Protein AF-A0A940K816-F1 (afdb_monomer)

Structure (mmCIF, N/CA/C/O backbone):
data_AF-A0A940K816-F1
#
_entry.id   AF-A0A940K816-F1
#
loop_
_atom_site.group_PDB
_atom_site.id
_atom_site.type_symbol
_atom_site.label_atom_id
_atom_site.label_alt_id
_atom_site.label_comp_id
_atom_site.label_asym_id
_atom_site.label_entity_id
_atom_site.label_seq_id
_atom_site.pdbx_PDB_ins_code
_atom_site.Cartn_x
_atom_site.Cartn_y
_atom_site.Cartn_z
_atom_site.occupancy
_atom_site.B_iso_or_equiv
_atom_site.auth_seq_id
_atom_site.auth_comp_id
_atom_site.auth_asym_id
_atom_site.auth_atom_id
_atom_site.pdbx_PDB_model_num
ATOM 1 N N . MET A 1 1 ? 19.515 53.701 -14.295 1.00 44.31 1 MET A N 1
ATOM 2 C CA . MET A 1 1 ? 18.090 53.594 -13.914 1.00 44.31 1 MET A CA 1
ATOM 3 C C . MET A 1 1 ? 18.002 52.918 -12.555 1.00 44.31 1 MET A C 1
ATOM 5 O O . MET A 1 1 ? 18.702 51.945 -12.323 1.00 44.31 1 MET A O 1
ATOM 9 N N . ARG A 1 2 ? 17.241 53.517 -11.634 1.00 44.56 2 ARG A N 1
ATOM 10 C CA . ARG A 1 2 ? 17.033 53.071 -10.248 1.00 44.56 2 ARG A CA 1
ATOM 11 C C . ARG A 1 2 ? 15.942 51.995 -10.2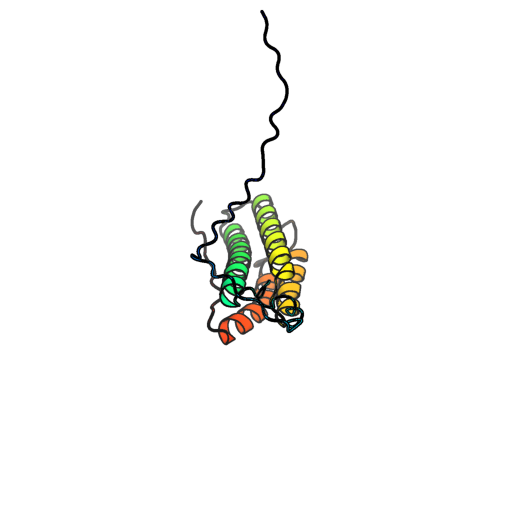05 1.00 44.56 2 ARG A C 1
ATOM 13 O O . ARG A 1 2 ? 14.919 52.205 -10.847 1.00 44.56 2 ARG A O 1
ATOM 20 N N . ARG A 1 3 ? 16.083 50.991 -9.333 1.00 43.06 3 ARG A N 1
ATOM 21 C CA . ARG A 1 3 ? 15.111 50.681 -8.262 1.00 43.06 3 ARG A CA 1
ATOM 22 C C . ARG A 1 3 ? 15.699 49.656 -7.283 1.00 43.06 3 ARG A C 1
ATOM 24 O O . ARG A 1 3 ? 16.185 48.606 -7.676 1.00 43.06 3 ARG A O 1
ATOM 31 N N . ARG A 1 4 ? 15.691 50.053 -6.008 1.00 54.84 4 ARG A N 1
ATOM 32 C CA . ARG A 1 4 ? 15.903 49.242 -4.800 1.00 54.84 4 ARG A CA 1
ATOM 33 C C . ARG A 1 4 ? 14.555 48.611 -4.403 1.00 54.84 4 ARG A C 1
ATOM 35 O O . ARG A 1 4 ? 13.538 49.211 -4.746 1.00 54.84 4 ARG A O 1
ATOM 42 N N . ILE A 1 5 ? 14.572 47.529 -3.613 1.00 50.12 5 ILE A N 1
ATOM 43 C CA . ILE A 1 5 ? 13.878 47.333 -2.308 1.00 50.12 5 ILE A CA 1
ATOM 44 C C . ILE A 1 5 ? 13.661 45.823 -2.025 1.00 50.12 5 ILE A C 1
ATOM 46 O O . ILE A 1 5 ? 12.931 45.155 -2.742 1.00 50.12 5 ILE A O 1
ATOM 50 N N . ALA A 1 6 ? 14.404 45.351 -1.013 1.00 50.56 6 ALA A N 1
ATOM 51 C CA . ALA A 1 6 ? 14.126 44.498 0.165 1.00 50.56 6 ALA A CA 1
ATOM 52 C C . ALA A 1 6 ? 12.807 43.663 0.319 1.00 50.56 6 ALA A C 1
ATOM 54 O O . ALA A 1 6 ? 11.825 43.916 -0.370 1.00 50.56 6 ALA A O 1
ATOM 55 N N . PRO A 1 7 ? 12.791 42.681 1.261 1.00 50.38 7 PRO A N 1
ATOM 56 C CA . PRO A 1 7 ? 11.918 41.502 1.294 1.00 50.38 7 PRO A CA 1
ATOM 57 C C . PRO A 1 7 ? 10.589 41.727 2.031 1.00 50.38 7 PRO A C 1
ATOM 59 O O . PRO A 1 7 ? 10.520 42.514 2.975 1.00 50.38 7 PRO A O 1
ATOM 62 N N . PHE A 1 8 ? 9.553 40.974 1.654 1.00 45.69 8 PHE A N 1
ATOM 63 C CA . PHE A 1 8 ? 8.292 40.924 2.394 1.00 45.69 8 PHE A CA 1
ATOM 64 C C . PHE A 1 8 ? 8.250 39.709 3.322 1.00 45.69 8 PHE A C 1
ATOM 66 O O . PHE A 1 8 ? 8.074 38.576 2.887 1.00 45.69 8 PHE A O 1
ATOM 73 N N . ALA A 1 9 ? 8.383 39.995 4.615 1.00 49.22 9 ALA A N 1
ATOM 74 C CA . ALA A 1 9 ? 7.735 39.247 5.677 1.00 49.22 9 ALA A CA 1
ATOM 75 C C . ALA A 1 9 ? 6.302 39.786 5.834 1.00 49.22 9 ALA A C 1
ATOM 77 O O . ALA A 1 9 ? 6.108 40.990 5.984 1.00 49.22 9 ALA A O 1
ATOM 78 N N . ALA A 1 10 ? 5.317 38.898 5.800 1.00 50.59 10 ALA A N 1
ATOM 79 C CA . ALA A 1 10 ? 3.949 39.094 6.279 1.00 50.59 10 ALA A CA 1
ATOM 80 C C . ALA A 1 10 ? 3.356 37.680 6.352 1.00 50.59 10 ALA A C 1
ATOM 82 O O . ALA A 1 10 ? 3.453 36.938 5.386 1.00 50.59 10 ALA A O 1
ATOM 83 N N . GLY A 1 11 ? 2.814 37.168 7.444 1.00 41.25 11 GLY A N 1
ATOM 84 C CA . GLY A 1 11 ? 2.230 37.796 8.616 1.00 41.25 11 GLY A CA 1
ATOM 85 C C . GLY A 1 11 ? 1.058 36.884 8.967 1.00 41.25 11 GLY A C 1
ATOM 86 O O . GLY A 1 11 ? 0.048 36.898 8.272 1.00 41.25 11 GLY A O 1
ATOM 87 N N . LEU A 1 12 ? 1.244 36.020 9.964 1.00 44.00 12 LEU A N 1
ATOM 88 C CA . LEU A 1 12 ? 0.239 35.078 10.451 1.00 44.00 12 LEU A CA 1
ATOM 89 C C . LEU A 1 12 ? -0.925 35.876 11.061 1.00 44.00 12 LEU A C 1
ATOM 91 O O . LEU A 1 12 ? -0.771 36.482 12.121 1.00 44.00 12 LEU A O 1
ATOM 95 N N . VAL A 1 13 ? -2.076 35.903 10.389 1.00 50.44 13 VAL A N 1
ATOM 96 C CA . VAL A 1 13 ? -3.311 36.490 10.923 1.00 50.44 13 VAL A CA 1
ATOM 97 C C . VAL A 1 13 ? -4.128 35.366 11.557 1.00 50.44 13 VAL A C 1
ATOM 99 O O . VAL A 1 13 ? -4.805 34.608 10.869 1.00 50.44 13 VAL A O 1
ATOM 102 N N . LEU A 1 14 ? -4.045 35.255 12.884 1.00 43.19 14 LEU A N 1
ATOM 103 C CA . LEU A 1 14 ? -4.960 34.460 13.702 1.00 43.19 14 LEU A CA 1
ATOM 104 C C . LEU A 1 14 ? -6.328 35.157 13.728 1.00 43.19 14 LEU A C 1
ATOM 106 O O . LEU A 1 14 ? -6.522 36.148 14.432 1.00 43.19 14 LEU A O 1
ATOM 110 N N . LEU A 1 15 ? -7.279 34.644 12.947 1.00 49.12 15 LEU A N 1
ATOM 111 C CA . LEU A 1 15 ? -8.686 35.039 13.010 1.00 49.12 15 LEU A CA 1
ATOM 112 C C . LEU A 1 15 ? -9.354 34.363 14.215 1.00 49.12 15 LEU A C 1
ATOM 114 O O . LEU A 1 15 ? -9.958 33.300 14.110 1.00 49.12 15 LEU A O 1
ATOM 118 N N . LEU A 1 16 ? -9.256 35.016 15.373 1.00 50.44 16 LEU A N 1
ATOM 119 C CA . LEU A 1 16 ? -10.173 34.825 16.495 1.00 50.44 16 LEU A CA 1
ATOM 120 C C . LEU A 1 16 ? -11.529 35.439 16.118 1.00 50.44 16 LEU A C 1
ATOM 122 O O . LEU A 1 16 ? -11.723 36.646 16.252 1.00 50.44 16 LEU A O 1
ATOM 126 N N . SER A 1 17 ? -12.472 34.621 15.648 1.00 49.97 17 SER A N 1
ATOM 127 C CA . SER A 1 17 ? -13.883 35.014 15.558 1.00 49.97 17 SER A CA 1
ATOM 128 C C . SER A 1 17 ? -14.663 34.314 16.666 1.00 49.97 17 SER A C 1
ATOM 130 O O . SER A 1 17 ? -15.224 33.236 16.493 1.00 49.97 17 SER A O 1
ATOM 132 N N . GLY A 1 18 ? -14.629 34.927 17.850 1.00 39.16 18 GLY A N 1
ATOM 133 C CA . GLY A 1 18 ? -15.517 34.593 18.950 1.00 39.16 18 GLY A CA 1
ATOM 134 C C . GLY A 1 18 ? -16.905 35.172 18.690 1.00 39.16 18 GLY A C 1
ATOM 135 O O . GLY A 1 18 ? -17.073 36.386 18.596 1.00 39.16 18 GLY A O 1
ATOM 136 N N . CYS A 1 19 ? -17.905 34.300 18.621 1.00 52.25 19 CYS A N 1
ATOM 137 C CA . CYS A 1 19 ? -19.264 34.659 18.997 1.00 52.25 19 CYS A CA 1
ATOM 138 C C . CYS A 1 19 ? -19.370 34.504 20.517 1.00 52.25 19 CYS A C 1
ATOM 140 O O . CYS A 1 19 ? -19.091 33.424 21.022 1.00 52.25 19 CYS A O 1
ATOM 142 N N . VAL A 1 20 ? -19.756 35.561 21.232 1.00 44.97 20 VAL A N 1
ATOM 143 C CA . VAL A 1 20 ? -20.799 35.547 22.276 1.00 44.97 20 VAL A CA 1
ATOM 144 C C . VAL A 1 20 ? -20.910 36.948 22.875 1.00 44.97 20 VAL A C 1
ATOM 146 O O . VAL A 1 20 ? -19.932 37.607 23.223 1.00 44.97 20 VAL A O 1
ATOM 149 N N . ALA A 1 21 ? -22.154 37.406 22.927 1.00 45.00 21 ALA A N 1
ATOM 150 C CA . ALA A 1 21 ? -22.574 38.691 23.434 1.00 45.00 21 ALA A CA 1
ATOM 151 C C . ALA A 1 21 ? -22.565 38.762 24.972 1.00 45.00 21 ALA A C 1
ATOM 153 O O . ALA A 1 21 ? -22.803 37.772 25.654 1.00 45.00 21 ALA A O 1
ATOM 154 N N . ALA A 1 22 ? -22.431 40.006 25.443 1.00 40.62 22 ALA A N 1
ATOM 155 C CA . ALA A 1 22 ? -22.923 40.567 26.703 1.00 40.62 22 ALA A CA 1
ATOM 156 C C . ALA A 1 22 ? -22.282 40.098 28.026 1.00 40.62 22 ALA A C 1
ATOM 158 O O . ALA A 1 22 ? -22.530 39.012 28.539 1.00 40.62 22 ALA A O 1
ATOM 159 N N . ALA A 1 23 ? -21.561 41.031 28.656 1.00 41.97 23 ALA A N 1
ATOM 160 C CA . ALA A 1 23 ? -21.313 41.022 30.094 1.00 41.97 23 ALA A CA 1
ATOM 161 C C . ALA A 1 23 ? -22.619 41.259 30.876 1.00 41.97 23 ALA A C 1
ATOM 163 O O . ALA A 1 23 ? -23.478 42.031 30.438 1.00 41.97 23 ALA A O 1
ATOM 164 N N . PRO A 1 24 ? -22.703 40.716 32.098 1.00 42.34 24 PRO A N 1
ATOM 165 C CA . PRO A 1 24 ? -22.878 41.622 33.224 1.00 42.34 24 PRO A CA 1
ATOM 166 C C . PRO A 1 24 ? -21.872 41.357 34.350 1.00 42.34 24 PRO A C 1
ATOM 168 O O . PRO A 1 24 ? -21.458 40.233 34.619 1.00 42.34 24 PRO A O 1
ATOM 171 N N . ALA A 1 25 ? -21.492 42.448 35.010 1.00 45.03 25 ALA A N 1
ATOM 172 C CA . ALA A 1 25 ? -20.702 42.463 36.228 1.00 45.03 25 ALA A CA 1
ATOM 173 C C . ALA A 1 25 ? -21.448 41.787 37.392 1.00 45.03 25 ALA A C 1
ATOM 175 O O . ALA A 1 25 ? -22.630 42.046 37.613 1.00 45.03 25 ALA A O 1
ATOM 176 N N . GLY A 1 26 ? -20.730 40.988 38.179 1.00 31.91 26 GLY A N 1
ATOM 177 C CA . GLY A 1 26 ? -21.199 40.439 39.449 1.00 31.91 26 GLY A CA 1
ATOM 178 C C . GLY A 1 26 ? -20.083 39.639 40.111 1.00 31.91 26 GLY A C 1
ATOM 179 O O . GLY A 1 26 ? -19.607 38.665 39.540 1.00 31.91 26 GLY A O 1
ATOM 180 N N . GLY A 1 27 ? -19.615 40.098 41.273 1.00 39.53 27 GLY A N 1
ATOM 181 C CA . GLY A 1 27 ? -18.579 39.424 42.051 1.00 39.53 27 GLY A CA 1
ATOM 182 C C . GLY A 1 27 ? -19.042 38.082 42.624 1.00 39.53 27 GLY A C 1
ATOM 183 O O . GLY A 1 27 ? -20.222 37.894 42.913 1.00 39.53 27 GLY A O 1
ATOM 184 N N . GLY A 1 28 ? -18.086 37.176 42.812 1.00 34.44 28 GLY A N 1
ATOM 185 C CA . GLY A 1 28 ? -18.267 35.899 43.494 1.00 34.44 28 GLY A CA 1
ATOM 186 C C . GLY A 1 28 ? -16.985 35.070 43.442 1.00 34.44 28 GLY A C 1
ATOM 187 O O . GLY A 1 28 ? -16.477 34.777 42.366 1.00 34.44 28 GLY A O 1
ATOM 188 N N . GLU A 1 29 ? -16.441 34.756 44.614 1.00 48.09 29 GLU A N 1
ATOM 189 C CA . GLU A 1 29 ? -15.356 33.796 44.841 1.00 48.09 29 GLU A CA 1
ATOM 190 C C . GLU A 1 29 ? -15.779 32.346 44.492 1.00 48.09 29 GLU A C 1
ATOM 192 O O . GLU A 1 29 ? -16.970 32.055 44.401 1.00 48.09 29 GLU A O 1
ATOM 197 N N . ALA A 1 30 ? -14.787 31.441 44.405 1.00 36.41 30 ALA A N 1
ATOM 198 C CA . ALA A 1 30 ? -14.828 30.014 44.007 1.00 36.41 30 ALA A CA 1
ATOM 199 C C . ALA A 1 30 ? -14.748 29.787 42.480 1.00 36.41 30 ALA A C 1
ATOM 201 O O . ALA A 1 30 ? -15.451 30.422 41.713 1.00 36.41 30 ALA A O 1
ATOM 202 N N . SER A 1 31 ? -13.931 28.902 41.909 1.00 41.94 31 SER A N 1
ATOM 203 C CA . SER A 1 31 ? -13.168 27.737 42.378 1.00 41.94 31 SER A CA 1
ATOM 204 C C . SER A 1 31 ? -12.143 27.397 41.266 1.00 41.94 31 SER A C 1
ATOM 206 O O . SER A 1 31 ? -12.435 27.712 40.108 1.00 41.94 31 SER A O 1
ATOM 208 N N . PRO A 1 32 ? -10.977 26.764 41.517 1.00 40.75 32 PRO A N 1
ATOM 209 C CA . PRO A 1 32 ? -10.137 26.262 40.430 1.00 40.75 32 PRO A CA 1
ATOM 210 C C . PRO A 1 32 ? -10.876 25.105 39.742 1.00 40.75 32 PRO A C 1
ATOM 212 O O . PRO A 1 32 ? -10.916 23.985 40.248 1.00 40.75 32 PRO A O 1
ATOM 215 N N . GLY A 1 33 ? -11.527 25.400 38.614 1.00 32.94 33 GLY A N 1
ATOM 216 C CA . GLY A 1 33 ? -12.088 24.384 37.728 1.00 32.94 33 GLY A CA 1
ATOM 217 C C . GLY A 1 33 ? -10.977 23.438 37.267 1.00 32.94 33 GLY A C 1
ATOM 218 O O . GLY A 1 33 ? -9.841 23.890 37.091 1.00 32.94 33 GLY A O 1
ATOM 219 N N . PRO A 1 34 ? -11.266 22.133 37.143 1.00 42.59 34 PRO A N 1
ATOM 220 C CA . PRO A 1 34 ? -10.248 21.114 36.951 1.00 42.59 34 PRO A CA 1
ATOM 221 C C . PRO A 1 34 ? -9.432 21.432 35.704 1.00 42.59 34 PRO A C 1
ATOM 223 O O . PRO A 1 34 ? -9.989 21.819 34.676 1.00 42.59 34 PRO A O 1
ATOM 226 N N . ALA A 1 35 ? -8.113 21.267 35.828 1.00 45.06 35 ALA A N 1
ATOM 227 C CA . ALA A 1 35 ? -7.213 21.161 34.697 1.00 45.06 35 ALA A CA 1
ATOM 228 C C . ALA A 1 35 ? -7.870 20.218 33.692 1.00 45.06 35 ALA A C 1
ATOM 230 O O . ALA A 1 35 ? -8.043 19.033 33.985 1.00 45.06 35 ALA A O 1
ATOM 231 N N . GLY A 1 36 ? -8.322 20.787 32.571 1.00 39.94 36 GLY A N 1
ATOM 232 C CA . GLY A 1 36 ? -8.823 20.011 31.459 1.00 39.94 36 GLY A CA 1
ATOM 233 C C . GLY A 1 36 ? -7.745 18.998 31.137 1.00 39.94 36 GLY A C 1
ATOM 234 O O . GLY A 1 36 ? -6.609 19.362 30.829 1.00 39.94 36 GLY A O 1
ATOM 235 N N . THR A 1 37 ? -8.096 17.732 31.316 1.00 47.41 37 THR A N 1
ATOM 236 C CA . THR A 1 37 ? -7.433 16.601 30.687 1.00 47.41 37 THR A CA 1
ATOM 237 C C . THR A 1 37 ? -7.045 17.034 29.273 1.00 47.41 37 THR A C 1
ATOM 239 O O . THR A 1 37 ? -7.885 17.661 28.619 1.00 47.41 37 THR A O 1
ATOM 242 N N . PRO A 1 38 ? -5.809 16.781 28.801 1.00 44.12 38 PRO A N 1
ATOM 243 C CA . PRO A 1 38 ? -5.500 16.997 27.398 1.00 44.12 38 PRO A CA 1
ATOM 244 C C . PRO A 1 38 ? -6.608 16.334 26.586 1.00 44.12 38 PRO A C 1
ATOM 246 O O . PRO A 1 38 ? -6.985 15.187 26.836 1.00 44.12 38 PRO A O 1
ATOM 249 N N . ASP A 1 39 ? -7.209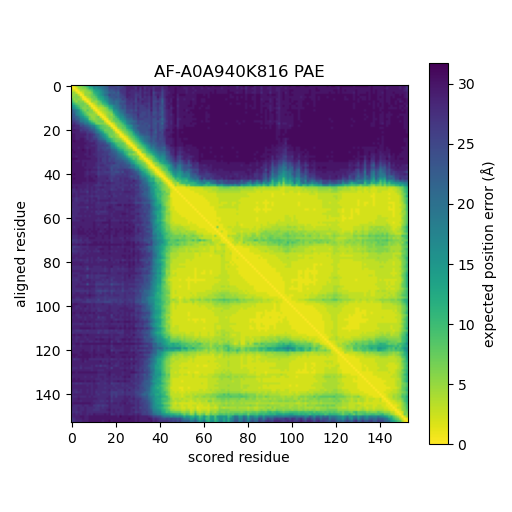 17.164 25.751 1.00 40.62 39 ASP A N 1
ATOM 250 C CA . ASP A 1 39 ? -8.373 16.878 24.951 1.00 40.62 39 ASP A CA 1
ATOM 251 C C . ASP A 1 39 ? -8.121 15.579 24.173 1.00 40.62 39 ASP A C 1
ATOM 253 O O . ASP A 1 39 ? -7.260 15.523 23.296 1.00 40.62 39 ASP A O 1
ATOM 257 N N . ALA A 1 40 ? -8.841 14.515 24.532 1.00 44.38 40 ALA A N 1
ATOM 258 C CA . ALA A 1 40 ? -8.847 13.265 23.780 1.00 44.38 40 ALA A CA 1
ATOM 259 C C . ALA A 1 40 ? -9.433 13.447 22.361 1.00 44.38 40 ALA A C 1
ATOM 261 O O . ALA A 1 40 ? -9.505 12.484 21.614 1.00 44.38 40 ALA A O 1
ATOM 262 N N . ALA A 1 41 ? -9.826 14.667 21.965 1.00 38.66 41 ALA A N 1
ATOM 263 C CA . ALA A 1 41 ? -10.180 15.023 20.596 1.00 38.66 41 ALA A CA 1
ATOM 264 C C . ALA A 1 41 ? -8.982 15.485 19.743 1.00 38.66 41 ALA A C 1
ATOM 266 O O . ALA A 1 41 ? -9.175 16.056 18.668 1.00 38.66 41 ALA A O 1
ATOM 267 N N . GLN A 1 42 ? -7.741 15.231 20.168 1.00 45.25 42 GLN A N 1
ATOM 268 C CA . GLN A 1 42 ? -6.580 15.281 19.280 1.00 45.25 42 GLN A CA 1
ATOM 269 C C . GLN A 1 42 ? -6.161 13.862 18.869 1.00 45.25 42 GLN A C 1
ATOM 271 O O . GLN A 1 42 ? -5.468 13.177 19.612 1.00 45.25 42 GLN A O 1
ATOM 276 N N . GLN A 1 43 ? -6.537 13.504 17.632 1.00 44.62 43 GLN A N 1
ATOM 277 C CA . GLN A 1 43 ? -5.991 12.414 16.804 1.00 44.62 43 GLN A CA 1
ATOM 278 C C . GLN A 1 43 ? -6.500 10.987 17.055 1.00 44.62 43 GLN A C 1
ATOM 280 O O . GLN A 1 43 ? -5.724 10.039 16.996 1.00 44.62 43 GLN A O 1
ATOM 285 N N . GLU A 1 44 ? -7.808 10.796 17.211 1.00 49.19 44 GLU A N 1
ATOM 286 C CA . GLU A 1 44 ? -8.400 9.554 16.703 1.00 49.19 44 GLU A CA 1
ATOM 287 C C . GLU A 1 44 ? -8.752 9.827 15.236 1.00 49.19 44 GLU A C 1
ATOM 289 O O . GLU A 1 44 ? -9.687 10.574 14.948 1.00 49.19 44 GLU A O 1
ATOM 294 N N . ILE A 1 45 ? -7.932 9.339 14.298 1.00 58.47 45 ILE A N 1
ATOM 295 C CA . ILE A 1 45 ? -8.403 9.210 12.916 1.00 58.47 45 ILE A CA 1
ATOM 296 C C . ILE A 1 45 ? -9.612 8.281 12.983 1.00 58.47 45 ILE A C 1
ATOM 298 O O . ILE A 1 45 ? -9.506 7.192 13.553 1.00 58.47 45 ILE A O 1
ATOM 302 N N . ASP A 1 46 ? -10.752 8.726 12.448 1.00 80.06 46 ASP A N 1
ATOM 303 C CA . ASP A 1 46 ? -11.914 7.854 12.317 1.00 80.06 46 ASP A CA 1
ATOM 304 C C . ASP A 1 46 ? -11.471 6.625 11.522 1.00 80.06 46 ASP A C 1
ATOM 306 O O . ASP A 1 46 ? -10.822 6.747 10.481 1.00 80.06 46 ASP A O 1
ATOM 310 N N . LEU A 1 47 ? -11.757 5.430 12.033 1.00 85.81 47 LEU A N 1
ATOM 311 C CA . LEU A 1 47 ? -11.308 4.186 11.417 1.00 85.81 47 LEU A CA 1
ATOM 312 C C . LEU A 1 47 ? -11.722 4.099 9.933 1.00 85.81 47 LEU A C 1
ATOM 314 O O . LEU A 1 47 ? -10.997 3.499 9.146 1.00 85.81 47 LEU A O 1
ATOM 318 N N . SER A 1 48 ? -12.810 4.772 9.535 1.00 86.75 48 SER A N 1
ATOM 319 C CA . SER A 1 48 ? -13.197 4.963 8.133 1.00 86.75 48 SER A CA 1
ATOM 320 C C . SER A 1 48 ? -12.137 5.716 7.318 1.00 86.75 48 SER A C 1
ATOM 322 O O . SER A 1 48 ? -11.695 5.213 6.288 1.00 86.75 48 SER A O 1
ATOM 324 N N . ASP A 1 49 ? -11.685 6.885 7.782 1.00 89.69 49 ASP A N 1
ATOM 325 C CA . ASP A 1 49 ? -10.664 7.704 7.106 1.00 89.69 49 ASP A CA 1
ATOM 326 C C . ASP A 1 49 ? -9.313 6.972 7.040 1.00 89.69 49 ASP A C 1
ATOM 328 O O . ASP A 1 49 ? -8.546 7.116 6.084 1.00 89.69 49 ASP A O 1
ATOM 332 N N . PHE A 1 50 ? -9.003 6.173 8.064 1.00 92.12 50 PHE A N 1
ATOM 333 C CA . PHE A 1 50 ? -7.833 5.296 8.066 1.00 92.12 50 PHE A CA 1
ATOM 334 C C . PHE A 1 50 ? -7.949 4.202 6.995 1.00 92.12 50 PHE A C 1
ATOM 336 O O . PHE A 1 50 ? -6.997 3.958 6.254 1.00 92.12 50 PHE A O 1
ATOM 343 N N . CYS A 1 51 ? -9.110 3.552 6.891 1.00 93.19 51 CYS A N 1
ATOM 344 C CA . CYS A 1 51 ? -9.358 2.512 5.896 1.00 93.19 51 CYS A CA 1
ATOM 345 C C . CYS A 1 51 ? -9.400 3.071 4.465 1.00 93.19 51 CYS A C 1
ATOM 347 O O . CYS A 1 51 ? -8.946 2.400 3.538 1.00 93.19 51 CYS A O 1
ATOM 349 N N . GLU A 1 52 ? -9.859 4.307 4.266 1.00 92.81 52 GLU A N 1
ATOM 350 C CA . GLU A 1 52 ? -9.765 4.997 2.974 1.00 92.81 52 GLU A CA 1
ATOM 351 C C . GLU A 1 52 ? -8.297 5.226 2.580 1.00 92.81 52 GLU A C 1
ATOM 353 O O . GLU A 1 52 ? -7.867 4.793 1.514 1.00 92.81 52 GLU A O 1
ATOM 358 N N . GLN A 1 53 ? -7.472 5.758 3.484 1.00 93.25 53 GLN A N 1
ATOM 359 C CA . GLN A 1 53 ? -6.036 5.927 3.219 1.00 93.25 53 GLN A CA 1
ATOM 360 C C . GLN A 1 53 ? -5.321 4.588 2.982 1.00 93.25 53 GLN A C 1
ATOM 362 O O . GLN A 1 53 ? -4.463 4.477 2.107 1.00 93.25 53 GLN A O 1
ATOM 367 N N . ALA A 1 54 ? -5.679 3.537 3.723 1.00 94.06 54 ALA A N 1
ATOM 368 C CA . ALA A 1 54 ? -5.160 2.193 3.479 1.00 94.06 54 ALA A CA 1
ATOM 369 C C . ALA A 1 54 ? -5.584 1.646 2.101 1.00 94.06 54 ALA A C 1
ATOM 371 O O . ALA A 1 54 ? -4.810 0.926 1.463 1.00 94.06 54 ALA A O 1
ATOM 372 N N . SER A 1 55 ? -6.781 2.005 1.627 1.00 94.56 55 SER A N 1
ATOM 373 C CA . SER A 1 55 ? -7.276 1.667 0.286 1.00 94.56 55 SER A CA 1
ATOM 374 C C . SER A 1 55 ? -6.451 2.341 -0.804 1.00 94.56 55 SER A C 1
ATOM 376 O O . SER A 1 55 ? -6.137 1.698 -1.805 1.00 94.56 55 SER A O 1
ATOM 378 N N . ASP A 1 56 ? -6.024 3.586 -0.595 1.00 93.25 56 ASP A N 1
ATOM 379 C CA . ASP A 1 56 ? -5.145 4.296 -1.530 1.00 93.25 56 ASP A CA 1
ATOM 380 C C . ASP A 1 56 ? -3.790 3.596 -1.666 1.00 93.25 56 ASP A C 1
ATOM 382 O O . ASP A 1 56 ? -3.333 3.330 -2.781 1.00 93.25 56 ASP A O 1
ATOM 386 N N . VAL A 1 57 ? -3.172 3.203 -0.544 1.00 94.44 57 VAL A N 1
ATOM 387 C CA . VAL A 1 57 ? -1.906 2.450 -0.581 1.00 94.44 57 VAL A CA 1
ATOM 388 C C . VAL A 1 57 ? -2.092 1.120 -1.312 1.00 94.44 57 VAL A C 1
ATOM 390 O O . VAL A 1 57 ? -1.299 0.774 -2.189 1.00 94.44 57 VAL A O 1
ATOM 393 N N . LEU A 1 58 ? -3.156 0.377 -0.997 1.00 94.62 58 LEU A N 1
ATOM 394 C CA . LEU A 1 58 ? -3.461 -0.885 -1.668 1.00 94.62 58 LEU A CA 1
ATOM 395 C C . LEU A 1 58 ? -3.715 -0.690 -3.173 1.00 94.62 58 LEU A C 1
ATOM 397 O O . LEU A 1 58 ? -3.322 -1.538 -3.982 1.00 94.62 58 LEU A O 1
ATOM 401 N N . SER A 1 59 ? -4.357 0.412 -3.554 1.00 92.75 59 SER A N 1
ATOM 402 C CA . SER A 1 59 ? -4.640 0.762 -4.945 1.00 92.75 59 SER A CA 1
ATOM 403 C C . SER A 1 59 ? -3.356 1.030 -5.715 1.00 92.75 59 SER A C 1
ATOM 405 O O . SER A 1 59 ? -3.176 0.455 -6.785 1.00 92.75 59 SER A O 1
ATOM 407 N N . GLU A 1 60 ? -2.428 1.807 -5.155 1.00 91.69 60 GLU A N 1
ATOM 408 C CA . GLU A 1 60 ? -1.128 2.066 -5.783 1.00 91.69 60 GLU A CA 1
ATOM 409 C C . GLU A 1 60 ? -0.340 0.781 -6.031 1.00 91.69 60 GLU A C 1
ATOM 411 O O . GLU A 1 60 ? 0.128 0.543 -7.144 1.00 91.69 60 GLU A O 1
ATOM 416 N N . VAL A 1 61 ? -0.260 -0.095 -5.027 1.00 92.06 61 VAL A N 1
ATOM 417 C CA . VAL A 1 61 ? 0.425 -1.390 -5.150 1.00 92.06 61 VAL A CA 1
ATOM 418 C C . VAL A 1 61 ? -0.229 -2.245 -6.232 1.00 92.06 61 VAL A C 1
ATOM 420 O O . VAL A 1 61 ? 0.451 -2.777 -7.107 1.00 92.06 61 VAL A O 1
ATOM 423 N N . SER A 1 62 ? -1.560 -2.343 -6.217 1.00 91.06 62 SER A N 1
ATOM 424 C CA . SER A 1 62 ? -2.312 -3.142 -7.190 1.00 91.06 62 SER A CA 1
ATOM 425 C C . SER A 1 62 ? -2.170 -2.598 -8.613 1.00 91.06 62 SER A C 1
ATOM 427 O O . SER A 1 62 ? -1.971 -3.368 -9.551 1.00 91.06 62 SER A O 1
ATOM 429 N N . ASN A 1 63 ? -2.218 -1.276 -8.783 1.00 89.50 63 ASN A N 1
ATOM 430 C CA . ASN A 1 63 ? -2.034 -0.616 -10.073 1.00 89.50 63 ASN A CA 1
ATOM 431 C C . ASN A 1 63 ? -0.602 -0.766 -10.587 1.00 89.50 63 ASN A C 1
ATOM 433 O O . ASN A 1 63 ? -0.407 -0.949 -11.786 1.00 89.50 63 ASN A O 1
ATOM 437 N N . ALA A 1 64 ? 0.394 -0.751 -9.702 1.00 88.88 64 ALA A N 1
ATOM 438 C CA . ALA A 1 64 ? 1.775 -1.013 -10.072 1.00 88.88 64 ALA A CA 1
ATOM 439 C C . ALA A 1 64 ? 1.933 -2.455 -10.601 1.00 88.88 64 ALA A C 1
ATOM 441 O O . ALA A 1 64 ? 2.513 -2.658 -11.670 1.00 88.88 64 ALA A O 1
ATOM 442 N N . GLY A 1 65 ? 1.348 -3.447 -9.916 1.00 87.75 65 GLY A N 1
ATOM 443 C CA . GLY A 1 65 ? 1.404 -4.853 -10.337 1.00 87.75 65 GLY A CA 1
ATOM 444 C C . GLY A 1 65 ? 0.698 -5.080 -11.675 1.00 87.75 65 GLY A C 1
ATOM 445 O O . GLY A 1 65 ? 1.291 -5.583 -12.630 1.00 87.75 65 GLY A O 1
ATOM 446 N N . LEU A 1 66 ? -0.547 -4.608 -11.791 1.00 85.50 66 LEU A N 1
ATOM 447 C CA . LEU A 1 66 ? -1.329 -4.688 -13.029 1.00 85.50 66 LEU A CA 1
ATOM 448 C C . LEU A 1 66 ? -0.678 -3.918 -14.185 1.00 85.50 66 LEU A C 1
ATOM 450 O O . LEU A 1 66 ? -0.715 -4.367 -15.334 1.00 85.50 66 LEU A O 1
ATOM 454 N N . GLY A 1 67 ? -0.085 -2.759 -13.900 1.00 83.44 67 GLY A N 1
ATOM 455 C CA . GLY A 1 67 ? 0.626 -1.938 -14.873 1.00 83.44 67 GLY A CA 1
ATOM 456 C C . GLY A 1 67 ? 1.817 -2.675 -15.472 1.00 83.44 67 GLY A C 1
ATOM 457 O O . GLY A 1 67 ? 1.979 -2.663 -16.692 1.00 83.44 67 GLY A O 1
ATOM 458 N N . LEU A 1 68 ? 2.602 -3.369 -14.642 1.00 81.94 68 LEU A N 1
ATOM 459 C CA . LEU A 1 68 ? 3.701 -4.212 -15.114 1.00 81.94 68 LEU A CA 1
ATOM 460 C C . LEU A 1 68 ? 3.199 -5.365 -15.981 1.00 81.94 68 LEU A C 1
ATOM 462 O O . LEU A 1 68 ? 3.698 -5.568 -17.084 1.00 81.94 68 LEU A O 1
ATOM 466 N N . TRP A 1 69 ? 2.187 -6.095 -15.509 1.00 80.69 69 TRP A N 1
ATOM 467 C CA . TRP A 1 69 ? 1.646 -7.264 -16.213 1.00 80.69 69 TRP A CA 1
ATOM 468 C C . TRP A 1 69 ? 1.044 -6.916 -17.568 1.00 80.69 69 TRP A C 1
ATOM 470 O O . TRP A 1 69 ? 1.087 -7.707 -18.505 1.00 80.69 69 TRP A O 1
ATOM 480 N N . SER A 1 70 ? 0.445 -5.732 -17.660 1.00 82.44 70 SER A N 1
ATOM 481 C CA . SER A 1 70 ? -0.147 -5.229 -18.895 1.00 82.44 70 SER A CA 1
ATOM 482 C C . SER A 1 70 ? 0.841 -4.460 -19.775 1.00 82.44 70 SER A C 1
ATOM 484 O O . SER A 1 70 ? 0.408 -3.879 -20.771 1.00 82.44 70 SER A O 1
ATOM 486 N N . GLU A 1 71 ? 2.134 -4.458 -19.421 1.00 83.56 71 GLU A N 1
ATOM 487 C CA . GLU A 1 71 ? 3.217 -3.737 -20.108 1.00 83.56 71 GLU A CA 1
ATOM 488 C C . GLU A 1 71 ? 2.939 -2.227 -20.264 1.00 83.56 71 GLU A C 1
ATOM 490 O O . GLU A 1 71 ? 3.388 -1.581 -21.211 1.00 83.56 71 GLU A O 1
ATOM 495 N N . ARG A 1 72 ? 2.161 -1.645 -19.341 1.00 83.50 72 ARG A N 1
ATOM 496 C CA . ARG A 1 72 ? 1.738 -0.234 -19.372 1.00 83.50 72 ARG A CA 1
ATOM 497 C C . ARG A 1 72 ? 2.666 0.705 -18.619 1.00 83.50 72 ARG A C 1
ATOM 499 O O . ARG A 1 72 ? 2.607 1.906 -18.861 1.00 83.50 72 ARG A O 1
ATOM 506 N N . ILE A 1 73 ? 3.485 0.179 -17.714 1.00 86.31 73 ILE A N 1
ATOM 507 C CA . ILE A 1 73 ? 4.480 0.957 -16.970 1.00 86.31 73 ILE A CA 1
ATOM 508 C C . ILE A 1 73 ? 5.857 0.323 -17.146 1.00 86.31 73 ILE A C 1
ATOM 510 O O . ILE A 1 73 ? 5.970 -0.895 -17.308 1.00 86.31 73 ILE A O 1
ATOM 514 N N . THR A 1 74 ? 6.908 1.139 -17.121 1.00 88.31 74 THR A N 1
ATOM 515 C CA . THR A 1 74 ? 8.282 0.625 -17.152 1.00 88.31 74 THR A CA 1
ATOM 516 C C . THR A 1 74 ? 8.712 0.126 -15.765 1.00 88.31 74 THR A C 1
ATOM 518 O O . THR A 1 74 ? 8.072 0.457 -14.763 1.00 88.31 74 THR A O 1
ATOM 521 N N . PRO A 1 75 ? 9.811 -0.644 -15.651 1.00 86.50 75 PRO A N 1
ATOM 522 C CA . PRO A 1 75 ? 10.384 -0.988 -14.349 1.00 86.50 75 PRO A CA 1
ATOM 523 C C . PRO A 1 75 ? 10.725 0.239 -13.485 1.00 86.50 75 PRO A C 1
ATOM 525 O O . PRO A 1 75 ? 10.589 0.190 -12.264 1.00 86.50 75 PRO A O 1
ATOM 528 N N . GLU A 1 76 ? 11.141 1.350 -14.100 1.00 87.31 76 GLU A N 1
ATOM 529 C CA . GLU A 1 76 ? 11.396 2.610 -13.394 1.00 87.31 76 GLU A CA 1
ATOM 530 C C . GLU A 1 76 ? 10.108 3.225 -12.832 1.00 87.31 76 GLU A C 1
ATOM 532 O O . GLU A 1 76 ? 10.088 3.646 -11.673 1.00 87.31 76 GLU A O 1
ATOM 537 N N . ASP A 1 77 ? 9.030 3.236 -13.620 1.00 89.31 77 ASP A N 1
ATOM 538 C CA . ASP A 1 77 ? 7.718 3.734 -13.188 1.00 89.31 77 ASP A CA 1
ATOM 539 C C . ASP A 1 77 ? 7.113 2.852 -12.087 1.00 89.31 77 ASP A C 1
ATOM 541 O O . ASP A 1 77 ? 6.533 3.359 -11.125 1.00 89.31 77 ASP A O 1
ATOM 545 N N . TRP A 1 78 ? 7.299 1.532 -12.184 1.00 89.19 78 TRP A N 1
ATOM 546 C CA . TRP A 1 78 ? 6.983 0.589 -11.111 1.00 89.19 78 TRP A CA 1
ATOM 547 C C . TRP A 1 78 ? 7.696 0.970 -9.816 1.00 89.19 78 TRP A C 1
ATOM 549 O O . TRP A 1 78 ? 7.050 1.128 -8.780 1.00 89.19 78 TRP A O 1
ATOM 559 N N . HIS A 1 79 ? 9.017 1.160 -9.868 1.00 89.88 79 HIS A N 1
ATOM 560 C CA . HIS A 1 79 ? 9.789 1.477 -8.674 1.00 89.88 79 HIS A CA 1
ATOM 561 C C . HIS A 1 79 ? 9.344 2.807 -8.054 1.00 89.88 79 HIS A C 1
ATOM 563 O O . HIS A 1 79 ? 9.201 2.899 -6.835 1.00 89.88 79 HIS A O 1
ATOM 569 N N . ALA A 1 80 ? 9.056 3.817 -8.880 1.00 89.81 80 ALA A N 1
ATOM 570 C CA . ALA A 1 80 ? 8.519 5.092 -8.415 1.00 89.81 80 ALA A CA 1
ATOM 571 C C . ALA A 1 80 ? 7.158 4.936 -7.712 1.00 89.81 80 ALA A C 1
ATOM 573 O O . ALA A 1 80 ? 6.962 5.517 -6.643 1.00 89.81 80 ALA A O 1
ATOM 574 N N . ARG A 1 81 ? 6.245 4.123 -8.261 1.00 90.38 81 ARG A N 1
ATOM 575 C CA . ARG A 1 81 ? 4.952 3.821 -7.623 1.00 90.38 81 ARG A CA 1
ATOM 576 C C . ARG A 1 81 ? 5.118 3.075 -6.301 1.00 90.38 81 ARG A C 1
ATOM 578 O O . ARG A 1 81 ? 4.488 3.452 -5.318 1.00 90.38 81 ARG A O 1
ATOM 585 N N . ILE A 1 82 ? 6.007 2.083 -6.233 1.00 92.88 82 ILE A N 1
ATOM 586 C CA . ILE A 1 82 ? 6.284 1.368 -4.978 1.00 92.88 82 ILE A CA 1
ATOM 587 C C . ILE A 1 82 ? 6.885 2.300 -3.920 1.00 92.88 82 ILE A C 1
ATOM 589 O O . ILE A 1 82 ? 6.470 2.244 -2.768 1.00 92.88 82 ILE A O 1
ATOM 593 N N . LEU A 1 83 ? 7.791 3.212 -4.288 1.00 91.81 83 LEU A N 1
ATOM 594 C CA . LEU A 1 83 ? 8.309 4.219 -3.353 1.00 91.81 83 LEU A CA 1
ATOM 595 C C . LEU A 1 83 ? 7.210 5.156 -2.833 1.00 91.81 83 LEU A C 1
ATOM 597 O O . LEU A 1 83 ? 7.208 5.490 -1.648 1.00 91.81 83 LEU A O 1
ATOM 601 N N . ALA A 1 84 ? 6.280 5.570 -3.698 1.00 91.62 84 ALA A N 1
ATOM 602 C CA . ALA A 1 84 ? 5.135 6.380 -3.293 1.00 91.62 84 ALA A CA 1
ATOM 603 C C . ALA A 1 84 ? 4.210 5.609 -2.336 1.00 91.62 84 ALA A C 1
ATOM 605 O O . ALA A 1 84 ? 3.843 6.140 -1.289 1.00 91.62 84 ALA A O 1
ATOM 606 N N . ALA A 1 85 ? 3.906 4.343 -2.640 1.00 94.44 85 ALA A N 1
ATOM 607 C CA . ALA A 1 85 ? 3.123 3.473 -1.767 1.00 94.44 85 ALA A CA 1
ATOM 608 C C . ALA A 1 85 ? 3.796 3.278 -0.398 1.00 94.44 85 ALA A C 1
ATOM 610 O O . ALA A 1 85 ? 3.126 3.399 0.625 1.00 94.44 85 ALA A O 1
ATOM 611 N N . SER A 1 86 ? 5.114 3.049 -0.357 1.00 95.56 86 SER A N 1
ATOM 612 C CA . SER A 1 86 ? 5.871 2.936 0.898 1.00 95.56 86 SER A CA 1
ATOM 613 C C . SER A 1 86 ? 5.784 4.211 1.732 1.00 95.56 86 SER A C 1
ATOM 615 O O . SER A 1 86 ? 5.492 4.142 2.921 1.00 95.56 86 SER A O 1
ATOM 617 N N . ALA A 1 87 ? 5.961 5.382 1.111 1.00 94.69 87 ALA A N 1
ATOM 618 C CA . ALA A 1 87 ? 5.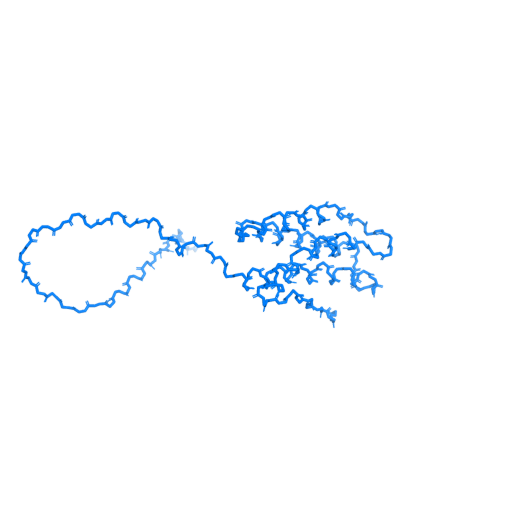853 6.659 1.814 1.00 94.69 87 ALA A CA 1
ATOM 619 C C . ALA A 1 87 ? 4.445 6.889 2.392 1.00 94.69 87 ALA A C 1
ATOM 621 O O . ALA A 1 87 ? 4.307 7.390 3.510 1.00 94.69 87 ALA A O 1
ATOM 622 N N . SER A 1 88 ? 3.399 6.500 1.660 1.00 95.19 88 SER A N 1
ATOM 623 C CA . SER A 1 88 ? 2.019 6.561 2.147 1.00 95.19 88 SER A CA 1
ATOM 624 C C . SER A 1 88 ? 1.749 5.546 3.264 1.00 95.19 88 SER A C 1
ATOM 626 O O . SER A 1 88 ? 1.058 5.877 4.222 1.00 95.19 88 SER A O 1
ATOM 628 N N . ALA A 1 89 ? 2.329 4.343 3.202 1.00 95.44 89 ALA A N 1
ATOM 629 C CA . ALA A 1 89 ? 2.237 3.348 4.273 1.00 95.44 89 ALA A CA 1
ATOM 630 C C . ALA A 1 89 ? 2.948 3.807 5.558 1.00 95.44 89 ALA A C 1
ATOM 632 O O . ALA A 1 89 ? 2.413 3.628 6.651 1.00 95.44 89 ALA A O 1
ATOM 633 N N . ASP A 1 90 ? 4.109 4.458 5.438 1.00 95.69 90 ASP A N 1
ATOM 634 C CA . ASP A 1 90 ? 4.814 5.076 6.568 1.00 95.69 90 ASP A CA 1
ATOM 635 C C . ASP A 1 90 ? 3.984 6.207 7.196 1.00 95.69 90 ASP A C 1
ATOM 637 O O . ASP A 1 90 ? 3.893 6.322 8.422 1.00 95.69 90 ASP A O 1
ATOM 641 N N . ALA A 1 91 ? 3.344 7.035 6.363 1.00 93.56 91 ALA A N 1
ATOM 642 C CA . ALA A 1 91 ? 2.440 8.079 6.834 1.00 93.56 91 ALA A CA 1
ATOM 643 C C . ALA A 1 91 ? 1.222 7.484 7.554 1.00 93.56 91 ALA A C 1
ATOM 645 O O . ALA A 1 91 ? 0.868 7.964 8.630 1.00 93.56 91 ALA A O 1
ATOM 646 N N . LEU A 1 92 ? 0.639 6.413 7.007 1.00 93.38 92 LEU A N 1
ATOM 647 C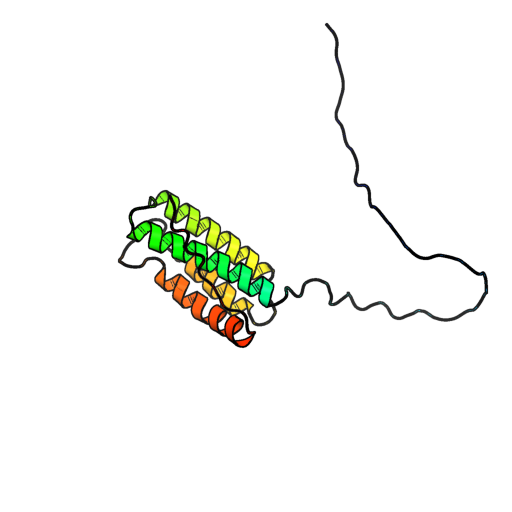 CA . LEU A 1 92 ? -0.469 5.679 7.613 1.00 93.38 92 LEU A CA 1
ATOM 648 C C . LEU A 1 92 ? -0.071 5.083 8.968 1.00 93.38 92 LEU A C 1
ATOM 650 O O . LEU A 1 92 ? -0.837 5.163 9.924 1.00 93.38 92 LEU A O 1
ATOM 654 N N . LEU A 1 93 ? 1.142 4.532 9.079 1.00 94.56 93 LEU A N 1
ATOM 655 C CA . LEU A 1 93 ? 1.662 3.979 10.329 1.00 94.56 93 LEU A CA 1
ATOM 656 C C . LEU A 1 93 ? 1.789 5.054 11.412 1.00 94.56 93 LEU A C 1
ATOM 658 O O . LEU A 1 93 ? 1.468 4.800 12.571 1.00 94.56 93 LEU A O 1
ATOM 662 N N . ALA A 1 94 ? 2.227 6.259 11.042 1.00 91.81 94 ALA A N 1
ATOM 663 C CA . ALA A 1 94 ? 2.392 7.371 11.977 1.00 91.81 94 ALA A CA 1
ATOM 664 C C . ALA A 1 94 ? 1.071 7.839 12.613 1.00 91.81 94 ALA A C 1
ATOM 666 O O . ALA A 1 94 ? 1.094 8.492 13.657 1.00 91.81 94 ALA A O 1
ATOM 667 N N . VAL A 1 95 ? -0.061 7.517 11.988 1.00 91.06 95 VAL A N 1
ATOM 668 C CA . VAL A 1 95 ? -1.404 7.924 12.417 1.00 91.06 95 VAL A CA 1
ATOM 669 C C . VAL A 1 95 ? -2.339 6.739 12.672 1.00 91.06 95 VAL A C 1
ATOM 671 O O . VAL A 1 95 ? -3.547 6.919 12.819 1.00 91.06 95 VAL A O 1
ATOM 674 N N . ALA A 1 96 ? -1.788 5.526 12.703 1.00 90.88 96 ALA A N 1
ATOM 675 C CA . ALA A 1 96 ? -2.548 4.295 12.820 1.00 90.88 96 ALA A CA 1
ATOM 676 C C . ALA A 1 96 ? -3.348 4.266 14.140 1.00 90.88 96 ALA A C 1
ATOM 678 O O . ALA A 1 96 ? -2.763 4.465 15.210 1.00 90.88 96 ALA A O 1
ATOM 679 N N . PRO A 1 97 ? -4.668 3.995 14.099 1.00 89.94 97 PRO A N 1
ATOM 680 C CA . PRO A 1 97 ? -5.468 3.808 15.300 1.00 89.94 97 PRO A CA 1
ATOM 681 C C . PRO A 1 97 ? -4.923 2.675 16.170 1.00 89.94 97 PRO A C 1
ATOM 683 O O . PRO A 1 97 ? -4.388 1.680 15.664 1.00 89.94 97 PRO A O 1
ATOM 686 N N . SER A 1 98 ? -5.119 2.792 17.483 1.00 86.12 98 SER A N 1
ATOM 687 C CA . SER A 1 98 ? -4.641 1.795 18.439 1.00 86.12 98 SER A CA 1
ATOM 688 C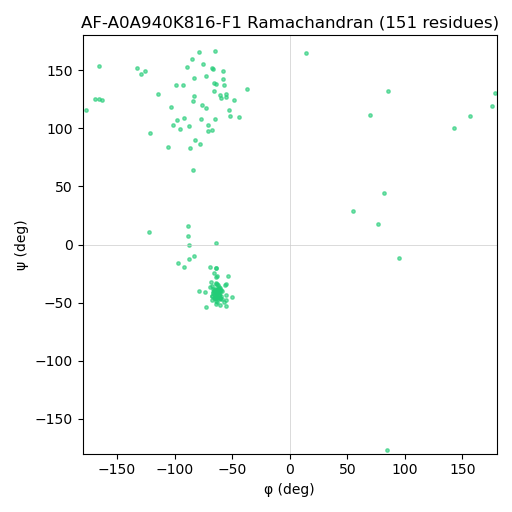 C . SER A 1 98 ? -5.144 0.386 18.115 1.00 86.12 98 SER A C 1
ATOM 690 O O . SER A 1 98 ? -6.342 0.148 17.985 1.00 86.12 98 SER A O 1
ATOM 692 N N . GLY A 1 99 ? -4.219 -0.567 18.025 1.00 85.94 99 GLY A N 1
ATOM 693 C CA . GLY A 1 99 ? -4.482 -1.963 17.673 1.00 85.94 99 GLY A CA 1
ATOM 694 C C . GLY A 1 99 ? -4.298 -2.289 16.187 1.00 85.94 99 GLY A C 1
ATOM 695 O O . GLY A 1 99 ? -4.249 -3.472 15.841 1.00 85.94 99 GLY A O 1
ATOM 696 N N . THR A 1 100 ? -4.153 -1.285 15.318 1.00 90.50 100 THR A N 1
ATOM 697 C CA . THR A 1 100 ? -3.931 -1.478 13.873 1.00 90.50 100 THR A CA 1
ATOM 698 C C . THR A 1 100 ? -2.456 -1.404 13.476 1.00 90.50 100 THR A C 1
ATOM 700 O O . THR A 1 100 ? -2.076 -1.914 12.421 1.00 90.50 100 THR A O 1
ATOM 703 N N . GLU A 1 101 ? -1.594 -0.864 14.341 1.00 93.88 101 GLU A N 1
ATOM 704 C CA . GLU A 1 101 ? -0.178 -0.608 14.068 1.00 93.88 101 GLU A CA 1
ATOM 705 C C . GLU A 1 101 ? 0.580 -1.864 13.612 1.00 93.88 101 GLU A C 1
ATOM 707 O O . GLU A 1 101 ? 1.307 -1.783 12.623 1.00 93.88 101 GLU A O 1
ATOM 712 N N . 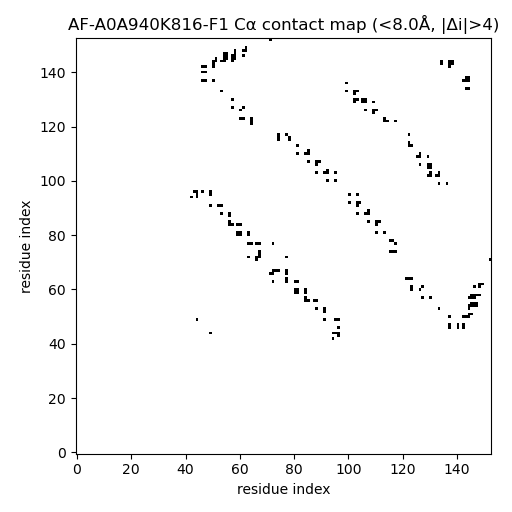PRO A 1 102 ? 0.392 -3.058 14.220 1.00 95.94 102 PRO A N 1
ATOM 713 C CA . PRO A 1 102 ? 1.068 -4.265 13.746 1.00 95.94 102 PRO A CA 1
ATOM 714 C C . PRO A 1 102 ? 0.650 -4.686 12.332 1.00 95.94 102 PRO A C 1
ATOM 716 O O . PRO A 1 102 ? 1.416 -5.355 11.644 1.00 95.94 102 PRO A O 1
ATOM 719 N N . ALA A 1 103 ? -0.573 -4.352 11.908 1.00 94.19 103 ALA A N 1
ATOM 720 C CA . ALA A 1 103 ? -1.059 -4.657 10.567 1.00 94.19 103 ALA A CA 1
ATOM 721 C C . ALA A 1 103 ? -0.503 -3.660 9.538 1.00 94.19 103 ALA A C 1
ATOM 723 O O . ALA A 1 103 ? -0.073 -4.083 8.468 1.00 94.19 103 ALA A O 1
ATOM 724 N N . VAL A 1 104 ? -0.424 -2.369 9.883 1.00 95.62 104 VAL A N 1
ATOM 725 C CA . VAL A 1 104 ? 0.220 -1.361 9.024 1.00 95.62 104 VAL A CA 1
ATOM 726 C C . VAL A 1 104 ? 1.722 -1.612 8.906 1.00 95.62 104 VAL A C 1
ATOM 728 O O . VAL A 1 104 ? 2.261 -1.574 7.804 1.00 95.62 104 VAL A O 1
ATOM 731 N N . GLN A 1 105 ? 2.397 -1.962 10.004 1.00 97.44 105 GLN A N 1
ATOM 732 C CA . GLN A 1 105 ? 3.822 -2.298 9.972 1.00 97.44 105 GLN A CA 1
ATOM 733 C C . GLN A 1 105 ? 4.104 -3.488 9.048 1.00 97.44 105 GLN A C 1
ATOM 735 O O . GLN A 1 105 ? 5.074 -3.460 8.301 1.00 97.44 105 GLN A O 1
ATOM 740 N N . ALA A 1 106 ? 3.239 -4.508 9.037 1.00 96.62 106 ALA A N 1
ATOM 741 C CA . ALA A 1 106 ? 3.392 -5.637 8.122 1.00 96.62 106 ALA A CA 1
ATOM 742 C C . ALA A 1 106 ? 3.311 -5.211 6.645 1.00 96.62 106 ALA A C 1
ATOM 744 O O . ALA A 1 106 ? 4.017 -5.773 5.811 1.00 96.62 106 ALA A O 1
ATOM 745 N N . VAL A 1 107 ? 2.479 -4.214 6.320 1.00 96.88 107 VAL A N 1
ATOM 746 C CA . VAL A 1 107 ? 2.426 -3.626 4.974 1.00 96.88 107 VAL A CA 1
ATOM 747 C C . VAL A 1 107 ? 3.715 -2.876 4.659 1.00 96.88 107 VAL A C 1
ATOM 749 O O . VAL A 1 107 ? 4.295 -3.117 3.604 1.00 96.88 107 VAL A O 1
ATOM 752 N N . VAL A 1 108 ? 4.195 -2.022 5.568 1.00 97.12 108 VAL A N 1
ATOM 753 C CA . VAL A 1 108 ? 5.471 -1.301 5.404 1.00 97.12 108 VAL A CA 1
ATOM 754 C C . VAL A 1 108 ? 6.618 -2.281 5.145 1.00 97.12 108 VAL A C 1
ATOM 756 O O . VAL A 1 108 ? 7.366 -2.123 4.180 1.00 97.12 108 VAL A O 1
ATOM 759 N N . ASP A 1 109 ? 6.712 -3.340 5.949 1.00 96.62 109 ASP A N 1
ATOM 760 C CA . ASP A 1 109 ? 7.746 -4.367 5.815 1.00 96.62 109 ASP A CA 1
ATOM 761 C C . ASP A 1 109 ? 7.642 -5.106 4.472 1.00 96.62 109 ASP A C 1
ATOM 763 O O . ASP A 1 109 ? 8.657 -5.368 3.823 1.00 96.62 109 ASP A O 1
ATOM 767 N N . ALA A 1 110 ? 6.421 -5.419 4.025 1.00 95.62 110 ALA A N 1
ATOM 768 C CA . ALA A 1 110 ? 6.196 -6.081 2.746 1.00 95.62 110 ALA A CA 1
ATOM 769 C C . ALA A 1 110 ? 6.569 -5.186 1.556 1.00 95.62 110 ALA A C 1
ATOM 771 O O . ALA A 1 110 ? 7.202 -5.667 0.619 1.00 95.62 110 ALA A O 1
ATOM 772 N N . LEU A 1 111 ? 6.242 -3.891 1.605 1.00 95.00 111 LEU A N 1
ATOM 773 C CA . LEU A 1 111 ? 6.618 -2.925 0.569 1.00 95.00 111 LEU A CA 1
ATOM 774 C C . LEU A 1 111 ? 8.132 -2.715 0.507 1.00 95.00 111 LEU A C 1
ATOM 776 O O . LEU A 1 111 ? 8.705 -2.671 -0.579 1.00 95.00 111 LEU A O 1
ATOM 780 N N . ALA A 1 112 ? 8.796 -2.654 1.661 1.00 94.00 112 ALA A N 1
ATOM 781 C CA . ALA A 1 112 ? 10.250 -2.550 1.739 1.00 94.00 112 ALA A CA 1
ATOM 782 C C . ALA A 1 112 ? 10.973 -3.800 1.205 1.00 94.00 112 ALA A C 1
ATOM 784 O O . ALA A 1 112 ? 12.128 -3.712 0.784 1.00 94.00 112 ALA A O 1
ATOM 785 N N . ALA A 1 113 ? 10.309 -4.959 1.220 1.00 93.00 113 ALA A N 1
ATOM 786 C CA . ALA A 1 113 ? 10.838 -6.210 0.686 1.00 93.00 113 ALA A CA 1
ATOM 787 C C . ALA A 1 113 ? 10.642 -6.365 -0.833 1.00 93.00 113 ALA A C 1
ATOM 789 O O . ALA A 1 113 ? 11.211 -7.290 -1.419 1.00 93.00 113 ALA A O 1
ATOM 790 N N . LEU A 1 114 ? 9.859 -5.491 -1.476 1.00 90.31 114 LEU A N 1
ATOM 791 C CA . LEU A 1 114 ? 9.639 -5.556 -2.918 1.00 90.31 114 LEU A CA 1
ATOM 792 C C . LEU A 1 114 ? 10.933 -5.259 -3.689 1.00 90.31 114 LEU A C 1
ATOM 794 O O . LEU A 1 114 ? 11.684 -4.343 -3.335 1.00 90.31 114 LEU A O 1
ATOM 798 N N . PRO A 1 115 ? 11.215 -6.007 -4.768 1.00 87.19 115 PRO A N 1
ATOM 799 C CA . PRO A 1 115 ? 12.431 -5.801 -5.529 1.00 87.19 115 PRO A CA 1
ATOM 800 C C . PRO A 1 115 ? 12.348 -4.511 -6.357 1.00 87.19 115 PRO A C 1
ATOM 802 O O . PRO A 1 115 ? 11.303 -4.146 -6.901 1.00 87.19 115 PRO A O 1
ATOM 805 N N . VAL A 1 116 ? 13.492 -3.831 -6.494 1.00 86.88 116 VAL A N 1
ATOM 806 C CA . VAL A 1 116 ? 13.624 -2.633 -7.345 1.00 86.88 116 VAL A CA 1
ATOM 807 C C . VAL A 1 116 ? 13.311 -2.968 -8.802 1.00 86.88 116 VAL A C 1
ATOM 809 O O . VAL A 1 116 ? 12.647 -2.199 -9.490 1.00 86.88 116 VAL A O 1
ATOM 812 N N . VAL A 1 117 ? 13.785 -4.128 -9.257 1.00 84.88 117 VAL A N 1
ATOM 813 C CA . VAL A 1 117 ? 13.459 -4.685 -10.568 1.00 84.88 117 VAL A CA 1
ATOM 814 C C . VAL A 1 117 ? 12.436 -5.796 -10.343 1.00 84.88 117 VAL A C 1
ATOM 816 O O . VAL A 1 117 ? 12.759 -6.751 -9.639 1.00 84.88 117 VAL A O 1
ATOM 819 N N . PRO A 1 118 ? 11.216 -5.687 -10.887 1.00 83.94 118 PRO A N 1
ATOM 820 C CA . PRO A 1 118 ? 10.194 -6.706 -10.696 1.00 83.94 118 PRO A CA 1
ATOM 821 C C . PRO A 1 118 ? 10.620 -8.018 -11.364 1.00 83.94 118 PRO A C 1
ATOM 823 O O . PRO A 1 118 ? 11.046 -8.029 -12.520 1.00 83.94 118 PRO A O 1
ATOM 826 N N . GLU A 1 119 ? 10.494 -9.125 -10.636 1.00 78.00 119 GLU A N 1
ATOM 827 C CA . GLU A 1 119 ? 10.784 -10.477 -11.114 1.00 78.00 119 GLU A CA 1
ATOM 828 C C . GLU A 1 119 ? 9.634 -11.419 -10.739 1.00 78.00 119 GLU A C 1
ATOM 830 O O . GLU A 1 119 ? 8.972 -11.226 -9.718 1.00 78.00 119 GLU A O 1
ATOM 835 N N . GLY A 1 120 ? 9.435 -12.469 -11.539 1.00 77.62 120 GLY A N 1
ATOM 836 C CA . GLY A 1 120 ? 8.383 -13.461 -11.318 1.00 77.62 120 GLY A CA 1
ATOM 837 C C . GLY A 1 120 ? 7.023 -13.052 -11.880 1.00 77.62 120 GLY A C 1
ATOM 838 O O . GLY A 1 120 ? 6.895 -12.027 -12.548 1.00 77.62 120 GLY A O 1
ATOM 839 N N . ASP A 1 121 ? 6.027 -13.904 -11.632 1.00 77.12 121 ASP A N 1
ATOM 840 C CA . ASP A 1 121 ? 4.678 -13.699 -12.152 1.00 77.12 121 ASP A CA 1
ATOM 841 C C . ASP A 1 121 ? 3.985 -12.558 -11.398 1.00 77.12 121 ASP A C 1
ATOM 843 O O . ASP A 1 121 ? 3.611 -11.599 -12.049 1.00 77.12 121 ASP A O 1
ATOM 847 N N . ASP A 1 122 ? 3.901 -12.572 -10.058 1.00 84.44 122 ASP A N 1
ATOM 848 C CA . ASP A 1 122 ? 3.315 -11.484 -9.246 1.00 84.44 122 ASP A CA 1
ATOM 849 C C . ASP A 1 122 ? 4.320 -10.899 -8.236 1.00 84.44 122 ASP A C 1
ATOM 851 O O . ASP A 1 122 ? 4.462 -11.427 -7.130 1.00 84.44 122 ASP A O 1
ATOM 855 N N . PRO A 1 123 ? 5.017 -9.793 -8.553 1.00 85.25 123 PRO A N 1
ATOM 856 C CA . PRO A 1 123 ? 5.924 -9.178 -7.593 1.00 85.25 123 PRO A CA 1
ATOM 857 C C . PRO A 1 123 ? 5.179 -8.527 -6.416 1.00 85.25 123 PRO A C 1
ATOM 859 O O . PRO A 1 123 ? 5.797 -8.311 -5.381 1.00 85.25 123 PRO A O 1
ATOM 862 N N . THR A 1 124 ? 3.879 -8.220 -6.535 1.00 89.94 124 THR A N 1
ATOM 863 C CA . THR A 1 124 ? 3.084 -7.544 -5.489 1.00 89.94 124 THR A CA 1
ATOM 864 C C . THR A 1 124 ? 2.451 -8.483 -4.469 1.00 89.94 124 THR A C 1
ATOM 866 O O . THR A 1 124 ? 2.004 -8.009 -3.421 1.00 89.94 124 THR A O 1
ATOM 869 N N . GLU A 1 125 ? 2.436 -9.794 -4.723 1.00 91.19 125 GLU A N 1
ATOM 870 C CA . GLU A 1 125 ? 1.731 -10.771 -3.885 1.00 91.19 125 GLU A CA 1
ATOM 871 C C . GLU A 1 125 ? 2.052 -10.643 -2.377 1.00 91.19 125 GLU A C 1
ATOM 873 O O . GLU A 1 125 ? 1.109 -10.613 -1.577 1.00 91.19 125 GLU A O 1
ATOM 878 N N . PRO A 1 126 ? 3.320 -10.492 -1.933 1.00 90.50 126 PRO A N 1
ATOM 879 C CA . PRO A 1 126 ? 3.623 -10.345 -0.507 1.00 90.50 126 PRO A CA 1
ATOM 880 C C . PRO A 1 126 ? 2.966 -9.113 0.127 1.00 90.50 126 PRO A C 1
ATOM 882 O O . PRO A 1 126 ? 2.487 -9.177 1.262 1.00 90.50 126 PRO A O 1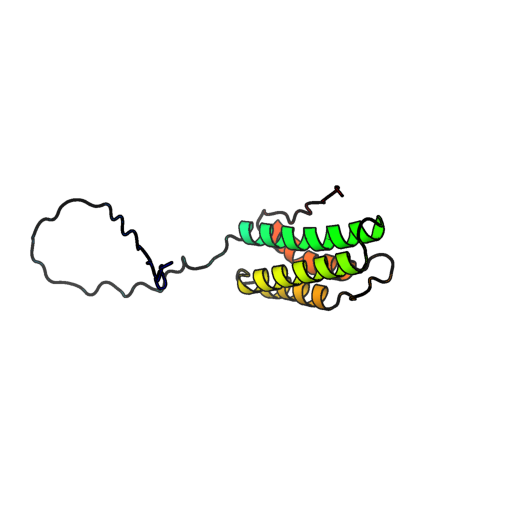
ATOM 885 N N . ALA A 1 127 ? 2.898 -7.999 -0.609 1.00 91.19 127 ALA A N 1
ATOM 886 C CA . ALA A 1 127 ? 2.236 -6.787 -0.146 1.00 91.19 127 ALA A CA 1
ATOM 887 C C . ALA A 1 127 ? 0.720 -7.005 -0.037 1.00 91.19 127 ALA A C 1
ATOM 889 O O . ALA A 1 127 ? 0.130 -6.676 0.992 1.00 91.19 127 ALA A O 1
ATOM 890 N N . HIS A 1 128 ? 0.083 -7.646 -1.025 1.00 92.00 128 HIS A N 1
ATOM 891 C CA . HIS A 1 128 ? -1.346 -7.989 -0.949 1.00 92.00 128 HIS A CA 1
ATOM 892 C C . HIS A 1 128 ? -1.675 -8.913 0.224 1.00 92.00 128 HIS A C 1
ATOM 894 O O . HIS A 1 128 ? -2.692 -8.717 0.893 1.00 92.00 128 HIS A O 1
ATOM 900 N N . GLN A 1 129 ? -0.810 -9.886 0.518 1.00 93.19 129 GLN A N 1
ATOM 901 C CA . GLN A 1 129 ? -0.973 -10.754 1.684 1.00 93.19 129 GLN A CA 1
ATOM 902 C C . GLN A 1 129 ? -0.893 -9.958 2.997 1.00 93.19 129 GLN A C 1
ATOM 904 O O . GLN A 1 129 ? -1.712 -10.181 3.893 1.00 93.19 129 GLN A O 1
ATOM 909 N N . ALA A 1 130 ? 0.024 -8.991 3.103 1.00 93.12 130 ALA A N 1
ATOM 910 C CA . ALA A 1 130 ? 0.130 -8.119 4.273 1.00 93.12 130 ALA A CA 1
ATOM 911 C C . ALA A 1 130 ? -1.130 -7.255 4.482 1.00 93.12 130 ALA A C 1
ATOM 913 O O . ALA A 1 130 ? -1.611 -7.120 5.611 1.00 93.12 130 ALA A O 1
ATOM 914 N N . PHE A 1 131 ? -1.739 -6.762 3.396 1.00 94.44 131 PHE A N 1
ATOM 915 C CA . PHE A 1 131 ? -3.016 -6.041 3.449 1.00 94.44 131 PHE A CA 1
ATOM 916 C C . PHE A 1 131 ? -4.193 -6.896 3.926 1.00 94.44 131 PHE A C 1
ATOM 918 O O . PHE A 1 131 ? -5.180 -6.342 4.409 1.00 94.44 131 PHE A O 1
ATOM 925 N N . GLY A 1 132 ? -4.110 -8.229 3.856 1.00 92.44 132 GLY A N 1
ATOM 926 C CA . GLY A 1 132 ? -5.190 -9.120 4.289 1.00 92.44 132 GLY A CA 1
ATOM 927 C C . GLY A 1 132 ? -5.620 -8.890 5.742 1.00 92.44 132 GLY A C 1
ATOM 928 O O . GLY A 1 132 ? -6.809 -8.956 6.056 1.00 92.44 132 GLY A O 1
ATOM 929 N N . ARG A 1 133 ? -4.673 -8.546 6.628 1.00 89.88 133 ARG A N 1
ATOM 930 C CA . ARG A 1 133 ? -4.987 -8.244 8.031 1.00 89.88 133 ARG A CA 1
ATOM 931 C C . ARG A 1 133 ? -5.668 -6.887 8.201 1.00 89.88 133 ARG A C 1
ATOM 933 O O . ARG A 1 133 ? -6.611 -6.797 8.979 1.00 89.88 133 ARG A O 1
ATOM 940 N N . LEU A 1 134 ? -5.222 -5.863 7.471 1.00 91.81 134 LEU A N 1
ATOM 941 C CA . LEU A 1 134 ? -5.880 -4.551 7.464 1.00 91.81 134 LEU A CA 1
ATOM 942 C C . LEU A 1 134 ? -7.289 -4.636 6.880 1.00 91.81 134 LEU A C 1
ATOM 944 O O . LEU A 1 134 ? -8.203 -4.048 7.442 1.00 91.81 134 LEU A O 1
ATOM 948 N N . ARG A 1 135 ? -7.481 -5.428 5.818 1.00 93.81 135 ARG A N 1
ATOM 949 C CA . ARG A 1 135 ? -8.803 -5.665 5.230 1.00 93.81 135 ARG A CA 1
ATOM 950 C C . ARG A 1 135 ? -9.773 -6.232 6.262 1.00 93.81 135 ARG A C 1
ATOM 952 O O . ARG A 1 135 ? -10.827 -5.652 6.452 1.00 93.81 135 ARG A O 1
ATOM 959 N N . SER A 1 136 ? -9.381 -7.273 6.999 1.00 92.12 136 SER A N 1
ATOM 960 C CA . SER A 1 136 ? -10.228 -7.834 8.064 1.00 92.12 136 SER A CA 1
ATOM 961 C C . SER A 1 136 ? -10.589 -6.808 9.144 1.00 92.12 136 SER A C 1
ATOM 963 O O . SER A 1 136 ? -11.718 -6.809 9.616 1.00 92.12 136 SER A O 1
ATOM 965 N N . ILE A 1 137 ? -9.645 -5.943 9.538 1.00 90.62 137 ILE A N 1
ATOM 966 C CA . ILE A 1 137 ? -9.885 -4.893 10.542 1.00 90.62 137 ILE A CA 1
ATOM 967 C C . ILE A 1 137 ? -10.899 -3.869 10.022 1.00 90.62 137 ILE A C 1
ATOM 969 O O . ILE A 1 137 ? -11.825 -3.500 10.741 1.00 90.62 137 ILE A O 1
ATOM 973 N N . CYS A 1 138 ? -10.721 -3.417 8.782 1.00 91.69 138 CYS A N 1
ATOM 974 C CA . CYS A 1 138 ? -11.622 -2.470 8.144 1.00 91.69 138 CYS A CA 1
ATOM 975 C C . CYS A 1 138 ? -13.022 -3.076 7.959 1.00 91.69 138 CYS A C 1
ATOM 977 O O . CYS A 1 138 ? -14.011 -2.446 8.338 1.00 91.69 138 CYS A O 1
ATOM 979 N N . ASP A 1 139 ? -13.108 -4.321 7.483 1.00 91.75 139 ASP A N 1
ATOM 980 C CA . ASP A 1 139 ? -14.376 -5.018 7.255 1.00 91.75 139 ASP A CA 1
ATOM 981 C C . ASP A 1 139 ? -15.170 -5.180 8.566 1.00 91.75 139 ASP A C 1
ATOM 983 O O . ASP A 1 139 ? -16.372 -4.905 8.602 1.00 91.75 139 ASP A O 1
ATOM 987 N N . ASP A 1 140 ? -14.502 -5.550 9.667 1.00 88.69 140 ASP A N 1
ATOM 988 C CA . A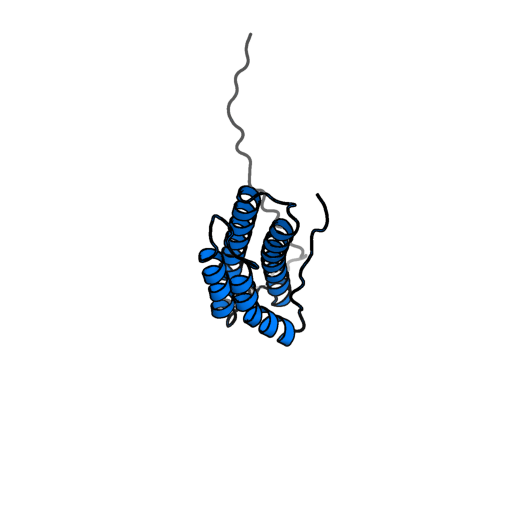SP A 1 140 ? -15.114 -5.653 11.003 1.00 88.69 140 ASP A CA 1
ATOM 989 C C . ASP A 1 140 ? -15.636 -4.296 11.516 1.00 88.69 140 ASP A C 1
ATOM 991 O O . ASP A 1 140 ? -16.593 -4.240 12.294 1.00 88.69 140 ASP A O 1
ATOM 995 N N . ALA A 1 141 ? -15.035 -3.197 11.055 1.00 83.38 141 ALA A N 1
ATOM 996 C CA . ALA A 1 141 ? -15.457 -1.829 11.333 1.00 83.38 141 ALA A CA 1
ATOM 997 C C . ALA A 1 141 ? -16.518 -1.291 10.356 1.00 83.38 141 ALA A C 1
ATOM 999 O O . ALA A 1 141 ? -16.965 -0.152 10.498 1.00 83.38 141 ALA A O 1
ATOM 1000 N N . GLY A 1 142 ? -16.942 -2.090 9.372 1.00 86.31 142 GLY A N 1
ATOM 1001 C CA . GLY A 1 142 ? -17.915 -1.691 8.356 1.00 86.31 142 GLY A CA 1
ATOM 1002 C C . GLY A 1 142 ? -17.349 -0.792 7.253 1.00 86.31 142 GLY A C 1
ATOM 1003 O O . GLY A 1 142 ? -18.130 -0.142 6.559 1.00 86.31 142 GLY A O 1
ATOM 1004 N N . SER A 1 143 ? -16.025 -0.750 7.089 1.00 87.81 143 SER A N 1
ATOM 1005 C CA . SER A 1 143 ? -15.329 -0.038 6.010 1.00 87.81 143 SER A CA 1
ATOM 1006 C C . SER A 1 143 ? -14.627 -1.041 5.097 1.00 87.81 143 SER A C 1
ATOM 1008 O O . SER A 1 143 ? -13.893 -1.892 5.571 1.00 87.81 143 SER A O 1
ATOM 1010 N N . GLU A 1 144 ? -14.813 -0.965 3.785 1.00 87.44 144 GLU A N 1
ATOM 1011 C CA . GLU A 1 144 ? -14.149 -1.897 2.865 1.00 87.44 144 GLU A CA 1
ATOM 1012 C C . GLU A 1 144 ? -12.825 -1.310 2.367 1.00 87.44 144 GLU A C 1
ATOM 1014 O O . GLU A 1 144 ? -12.770 -0.138 1.993 1.00 87.44 144 GLU A O 1
ATOM 1019 N N . LEU A 1 145 ? -11.767 -2.130 2.302 1.00 88.69 145 LEU A N 1
ATOM 1020 C CA . LEU A 1 145 ? -10.570 -1.751 1.547 1.00 88.69 145 LEU A CA 1
ATOM 1021 C C . LEU A 1 145 ? -10.808 -1.928 0.049 1.00 88.69 145 LEU A C 1
ATOM 1023 O O . LEU A 1 145 ? -10.822 -3.062 -0.451 1.00 88.69 145 LEU A O 1
ATOM 1027 N N . VAL A 1 146 ? -10.939 -0.817 -0.670 1.00 88.50 146 VAL A N 1
ATOM 1028 C CA . VAL A 1 146 ? -11.271 -0.796 -2.099 1.00 88.50 146 VAL A CA 1
ATOM 1029 C C . VAL A 1 146 ? -10.011 -0.607 -2.941 1.00 88.50 146 VAL A C 1
ATOM 1031 O O . VAL A 1 146 ? -9.153 0.213 -2.637 1.00 88.50 146 VAL A O 1
ATOM 1034 N N . VAL A 1 147 ? -9.896 -1.366 -4.033 1.00 87.31 147 VAL A N 1
ATOM 1035 C CA . VAL A 1 147 ? -8.873 -1.118 -5.058 1.00 87.31 147 VAL A CA 1
ATOM 1036 C C . VAL A 1 147 ? -9.462 -0.206 -6.125 1.00 87.31 147 VAL A C 1
ATOM 1038 O O . VAL A 1 147 ? -10.299 -0.625 -6.930 1.00 87.31 147 VAL A O 1
ATOM 1041 N N . HIS A 1 148 ? -8.998 1.036 -6.158 1.00 86.44 148 HIS A N 1
ATOM 1042 C CA . HIS A 1 148 ? -9.291 1.989 -7.217 1.00 86.44 148 HIS A CA 1
ATOM 1043 C C . HIS A 1 148 ? -8.354 1.730 -8.393 1.00 86.44 148 HIS A C 1
ATOM 1045 O O . HIS A 1 148 ? -7.241 2.248 -8.479 1.00 86.44 148 HIS A O 1
ATOM 1051 N N . ALA A 1 149 ? -8.805 0.863 -9.294 1.00 79.19 149 ALA A N 1
ATOM 1052 C CA . ALA A 1 149 ? -8.015 0.488 -10.451 1.00 79.19 149 ALA A CA 1
ATOM 1053 C C . ALA A 1 149 ? -7.962 1.628 -11.486 1.00 79.19 149 ALA A C 1
ATOM 1055 O O . ALA A 1 149 ? -8.983 2.026 -12.058 1.00 79.19 149 ALA A O 1
ATOM 1056 N N . GLU A 1 150 ? -6.760 2.137 -11.748 1.00 74.44 150 GLU A N 1
ATOM 1057 C CA . GLU A 1 150 ? -6.504 3.201 -12.719 1.00 74.44 150 GLU A CA 1
ATOM 1058 C C . GLU A 1 150 ? -6.308 2.598 -14.116 1.00 74.44 150 GLU A C 1
ATOM 1060 O O . GLU A 1 150 ? -5.198 2.359 -14.590 1.00 74.44 150 GLU A O 1
ATOM 1065 N N . TRP A 1 151 ? -7.409 2.315 -14.810 1.00 57.53 151 TRP A N 1
ATOM 1066 C CA . TRP A 1 151 ? -7.364 1.797 -16.180 1.00 57.53 151 TRP A CA 1
ATOM 1067 C C . TRP A 1 151 ? -7.219 2.934 -17.213 1.00 57.53 151 TRP A C 1
ATOM 1069 O O . TRP A 1 151 ? -8.118 3.141 -18.026 1.00 57.53 151 TRP A O 1
ATOM 1079 N N . GLY A 1 152 ? -6.115 3.687 -17.221 1.00 42.41 152 GLY A N 1
ATOM 1080 C CA . GLY A 1 152 ? -5.920 4.765 -18.205 1.00 42.41 152 GLY A CA 1
ATOM 1081 C C . GLY A 1 152 ? -4.472 5.228 -18.329 1.00 42.41 152 GLY A C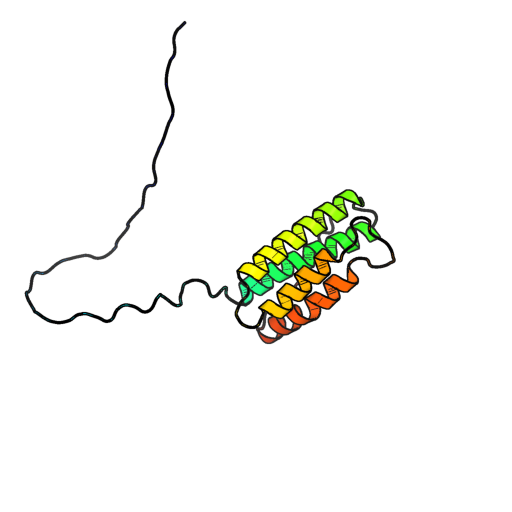 1
ATOM 1082 O O . GLY A 1 152 ? -3.865 5.576 -17.325 1.00 42.41 152 GLY A O 1
ATOM 1083 N N . GLY A 1 153 ? -3.933 5.185 -19.553 1.00 36.88 153 GLY A N 1
ATOM 1084 C CA . GLY A 1 153 ? -2.623 5.751 -19.907 1.00 36.88 153 GLY A CA 1
ATOM 1085 C C . GLY A 1 153 ? -2.692 7.206 -20.350 1.00 36.88 153 GLY A C 1
ATOM 1086 O O . GLY A 1 153 ? -3.816 7.754 -20.425 1.00 36.88 153 GLY A O 1
#

Solvent-accessible surface area (backbone atoms only — not comparable to full-atom values): 9539 Å² total; per-residue (Å²): 138,89,84,88,85,88,85,86,86,83,77,91,80,83,83,82,82,80,87,81,83,82,87,79,93,76,91,75,88,86,74,88,71,75,81,74,67,80,65,80,84,70,80,74,56,52,67,58,63,50,30,50,54,52,12,52,34,52,14,43,48,50,41,38,42,51,26,48,78,68,69,71,43,51,60,67,55,35,39,53,41,49,53,52,28,39,54,49,33,52,54,47,44,79,59,44,51,92,89,42,42,74,35,40,48,42,30,39,54,30,49,72,66,47,63,70,66,77,59,80,92,66,61,43,53,62,34,56,59,28,42,51,57,46,37,52,55,25,47,78,70,75,33,73,65,52,70,67,74,76,89,71,135

pLDDT: mean 75.71, std 21.58, range [31.91, 97.44]

Secondary structure (DSSP, 8-state):
---------------------------------------TTS----HHHHHHHHHHHHHHHHHHHHHHHTT-S-HHHHHHHHHHHHHHHHHHHHTPPTTTHHHHHHHHHHHHTS-SS--SS-TTHHHHHHHHHHHHHHHHTT-----------

Radius of gyration: 24.83 Å; Cα contacts (8 Å, |Δi|>4): 129; chains: 1; bounding box: 41×67×65 Å

Sequence (153 aa):
MRRRIAPFAAGLVLLLSGCVAAAPAGGGEASPGPAGTPDAAQQEIDLSDFCEQASDVLSEVSNAGLGLWSERITPEDWHARILAASASADALLAVAPSGTEPAVQAVVDALAALPVVPEGDDPTEPAHQAFGRLRSICDDAGSELVVHAEWGG

Foldseek 3Di:
DDDDDDDDDDDDDDPPPDDDDDDDDDDDDDDPDDDPDPPPPPAPPDLQNLLVLLLVLVQLLVQLQVCVLVVNDDLQRSLVSLVVSLVSLVVSLVRPHPPCNVLSVQLNVQSVPQDSGDDDNGSSVSNVVSCVVVQVVCVVVVHGSHHPHDPDD

Mean predicted aligned error: 14.78 Å

Nearest PDB structures (foldseek):
  5tud-assembly2_D  TM=5.863E-01  e=2.112E+00  Homo sapiens
  8t1v-assembly1_A  TM=4.651E-01  e=2.345E+00  Homo sapiens
  8jh7-assembly1_D  TM=5.987E-01  e=5.134E+00  Homo sapiens
  6drz-assembly1_A  TM=5.016E-01  e=5.134E+00  Homo sapiens